Protein AF-A0A7W9L9S7-F1 (afdb_monomer)

pLDDT: mean 72.84, std 19.34, range [39.19, 97.5]

Organism: NCBI:txid882448

Secondary structure (DSSP, 8-state):
-EESS--S-PPP-TT---EE------TT--HHHHHHHHHHHHHHHHHHHHH--GGGS-GGGS------------------PPPS---TTSS--

Mean predicted aligned error: 15.6 Å

Solvent-accessible surface area (backbone atoms only — not comparable to full-atom values): 6632 Å² total; per-residue (Å²): 86,80,42,68,75,79,87,66,89,71,88,87,59,88,98,61,65,75,48,74,48,93,66,81,79,56,77,96,56,55,70,81,67,35,50,61,53,51,52,55,49,50,55,52,51,54,53,51,54,70,70,57,54,68,84,76,55,58,71,88,73,59,72,99,65,82,80,76,71,80,68,76,88,71,89,66,98,72,83,80,80,76,79,84,85,72,81,92,71,86,86,78,132

Structure (mmCIF, N/CA/C/O backbone):
data_AF-A0A7W9L9S7-F1
#
_entry.id   AF-A0A7W9L9S7-F1
#
loop_
_atom_site.group_PDB
_atom_site.id
_atom_site.type_symbol
_atom_site.label_atom_id
_atom_site.label_alt_id
_atom_site.label_comp_id
_atom_site.label_asym_id
_atom_site.label_entity_id
_atom_site.label_seq_id
_atom_site.pdbx_PDB_ins_code
_atom_site.Cartn_x
_atom_site.Cartn_y
_atom_site.Cartn_z
_atom_site.occupancy
_atom_site.B_iso_or_equiv
_atom_site.auth_seq_id
_atom_site.auth_comp_id
_atom_site.auth_asym_id
_atom_site.auth_atom_id
_atom_site.pdbx_PDB_model_num
ATOM 1 N N . MET A 1 1 ? 7.943 1.759 -5.714 1.00 84.75 1 MET A N 1
ATOM 2 C CA . MET A 1 1 ? 7.484 2.397 -4.472 1.00 84.75 1 MET A CA 1
ATOM 3 C C . MET A 1 1 ? 6.022 2.054 -4.325 1.00 84.75 1 MET A C 1
ATOM 5 O O . MET A 1 1 ? 5.289 2.240 -5.286 1.00 84.75 1 MET A O 1
ATOM 9 N N . ILE A 1 2 ? 5.646 1.498 -3.181 1.00 89.75 2 ILE A N 1
ATOM 10 C CA . ILE A 1 2 ? 4.245 1.302 -2.810 1.00 89.75 2 ILE A CA 1
ATOM 11 C C . ILE A 1 2 ? 3.919 2.397 -1.791 1.00 89.75 2 ILE A C 1
ATOM 13 O O . ILE A 1 2 ? 4.690 2.568 -0.844 1.00 89.75 2 ILE A O 1
ATOM 17 N N . THR A 1 3 ? 2.832 3.136 -1.985 1.00 86.44 3 THR A N 1
ATOM 18 C CA . THR A 1 3 ? 2.293 4.096 -1.012 1.00 86.44 3 THR A CA 1
ATOM 19 C C . THR A 1 3 ? 0.926 3.630 -0.527 1.00 86.44 3 THR A C 1
ATOM 21 O O . THR A 1 3 ? 0.233 2.894 -1.220 1.00 86.44 3 THR A O 1
ATOM 24 N N . MET A 1 4 ? 0.559 4.026 0.689 1.00 87.06 4 MET A N 1
ATOM 25 C CA . MET A 1 4 ? -0.760 3.773 1.282 1.00 87.06 4 MET A CA 1
ATOM 26 C C . MET A 1 4 ? -1.365 5.108 1.740 1.00 87.06 4 MET A C 1
ATOM 28 O O . MET A 1 4 ? -1.797 5.238 2.879 1.00 87.06 4 MET A O 1
ATOM 32 N N . GLY A 1 5 ? -1.284 6.139 0.886 1.00 70.94 5 GLY A N 1
ATOM 33 C CA . GLY A 1 5 ? -1.843 7.464 1.180 1.00 70.94 5 GLY A CA 1
ATOM 34 C C . GLY A 1 5 ? -1.005 8.389 2.075 1.00 70.94 5 GLY A C 1
ATOM 35 O O . GLY A 1 5 ? -1.576 9.150 2.846 1.00 70.94 5 GLY A O 1
ATOM 36 N N . CYS A 1 6 ? 0.334 8.394 1.980 1.00 64.56 6 CYS A N 1
ATOM 37 C CA . CYS A 1 6 ? 1.163 9.232 2.867 1.00 64.56 6 CYS A CA 1
ATOM 38 C C . CYS A 1 6 ? 1.054 10.753 2.631 1.00 64.56 6 CYS A C 1
ATOM 40 O O . CYS A 1 6 ? 1.668 11.505 3.376 1.00 64.56 6 CYS A O 1
ATOM 42 N N . GLY A 1 7 ? 0.317 11.218 1.611 1.00 60.09 7 GLY A N 1
ATOM 43 C CA . GLY A 1 7 ? 0.094 12.644 1.307 1.00 60.09 7 GLY A CA 1
ATOM 44 C C . GLY A 1 7 ? 1.338 13.442 0.878 1.00 60.09 7 GLY A C 1
ATOM 45 O O . GLY A 1 7 ? 1.205 14.476 0.228 1.00 60.09 7 GLY A O 1
ATOM 46 N N . ASP A 1 8 ? 2.536 12.952 1.188 1.00 62.66 8 ASP A N 1
ATOM 47 C CA . ASP A 1 8 ? 3.807 13.596 0.889 1.00 62.66 8 ASP A CA 1
ATOM 48 C C . ASP A 1 8 ? 4.290 13.303 -0.535 1.00 62.66 8 ASP A C 1
ATOM 50 O O . ASP A 1 8 ? 4.263 12.172 -1.031 1.00 62.66 8 ASP A O 1
ATOM 54 N N . ALA A 1 9 ? 4.807 14.343 -1.190 1.00 63.72 9 ALA A N 1
ATOM 55 C CA . ALA A 1 9 ? 5.399 14.245 -2.515 1.00 63.72 9 ALA A CA 1
ATOM 56 C C . ALA A 1 9 ? 6.763 13.536 -2.447 1.00 63.72 9 ALA A C 1
ATOM 58 O O . ALA A 1 9 ? 7.816 14.164 -2.325 1.00 63.72 9 ALA A O 1
ATOM 59 N N . CYS A 1 10 ? 6.756 12.208 -2.543 1.00 69.69 10 CYS A N 1
ATOM 60 C CA . CYS A 1 10 ? 7.981 11.446 -2.758 1.00 69.69 10 CYS A CA 1
ATOM 61 C C . CYS A 1 10 ? 8.592 11.754 -4.145 1.00 69.69 10 CYS A C 1
ATOM 63 O O . CYS A 1 10 ? 7.859 11.782 -5.138 1.00 69.69 10 CYS A O 1
ATOM 65 N N . PRO A 1 11 ? 9.926 11.924 -4.264 1.00 78.25 11 PRO A N 1
ATOM 66 C CA . PRO A 1 11 ? 10.587 12.133 -5.551 1.00 78.25 11 PRO A CA 1
ATOM 67 C C . PRO A 1 11 ? 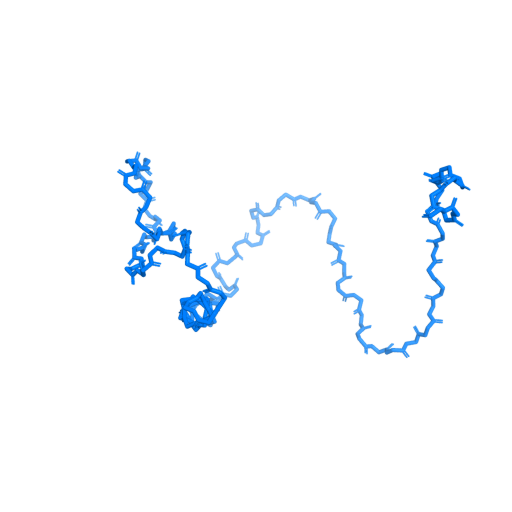10.302 10.998 -6.548 1.00 78.25 11 PRO A C 1
ATOM 69 O O . PRO A 1 11 ? 10.404 9.810 -6.219 1.00 78.25 11 PRO A O 1
ATOM 72 N N . ILE A 1 12 ? 9.980 11.364 -7.791 1.00 82.88 12 ILE A N 1
ATOM 73 C CA . ILE A 1 12 ? 9.738 10.402 -8.870 1.00 82.88 12 ILE A CA 1
ATOM 74 C C . ILE A 1 12 ? 11.062 10.028 -9.544 1.00 82.88 12 ILE A C 1
ATOM 76 O O . ILE A 1 12 ? 11.785 10.878 -10.059 1.00 82.88 12 ILE A O 1
ATOM 80 N N . PHE A 1 13 ? 11.356 8.730 -9.570 1.00 83.38 13 PHE A N 1
ATOM 81 C CA . PHE A 1 13 ? 12.536 8.128 -10.171 1.00 83.38 13 PHE A CA 1
ATOM 82 C C . PHE A 1 13 ? 12.141 7.395 -11.461 1.00 83.38 13 PHE A C 1
ATOM 84 O O . PHE A 1 13 ? 11.305 6.484 -11.421 1.00 83.38 13 PHE A O 1
ATOM 91 N N . PRO A 1 14 ? 12.751 7.730 -12.608 1.00 86.00 14 PRO A N 1
ATOM 92 C CA . PRO A 1 14 ? 12.431 7.086 -13.875 1.00 86.00 14 PRO A CA 1
ATOM 93 C C . PRO A 1 14 ? 12.762 5.584 -13.852 1.00 86.00 14 PRO A C 1
ATOM 95 O O . PRO A 1 14 ? 13.731 5.139 -13.234 1.00 86.00 14 PRO A O 1
ATOM 98 N N . GLY A 1 15 ? 11.926 4.785 -14.521 1.00 85.44 15 GLY A N 1
ATOM 99 C CA . GLY A 1 15 ? 12.084 3.326 -14.612 1.00 85.44 15 GLY A CA 1
ATOM 100 C C . GLY A 1 15 ? 11.716 2.549 -13.340 1.00 85.44 15 GLY A C 1
ATOM 101 O O . GLY A 1 15 ? 11.945 1.337 -13.271 1.00 85.44 15 GLY A O 1
ATOM 102 N N . LYS A 1 16 ? 11.154 3.214 -12.323 1.00 85.25 16 LYS A N 1
ATOM 103 C CA . LYS A 1 16 ? 10.606 2.564 -11.127 1.00 85.25 16 LYS A CA 1
ATOM 104 C C . LYS A 1 16 ? 9.092 2.403 -11.258 1.00 85.25 16 LYS A C 1
ATOM 106 O O . LYS A 1 16 ? 8.410 3.268 -11.792 1.00 85.25 16 LYS A O 1
ATOM 111 N N . ARG A 1 17 ? 8.576 1.283 -10.749 1.00 86.62 17 ARG A N 1
ATOM 112 C CA . ARG A 1 17 ? 7.135 1.037 -10.614 1.00 86.62 17 ARG A CA 1
ATOM 113 C C . ARG A 1 17 ? 6.625 1.759 -9.372 1.00 86.62 17 ARG A C 1
ATOM 115 O O . ARG A 1 17 ? 7.239 1.636 -8.307 1.00 86.62 17 ARG A O 1
ATOM 122 N N . TYR A 1 18 ? 5.534 2.497 -9.524 1.00 86.62 18 TYR A N 1
ATOM 123 C CA . TYR A 1 18 ? 4.832 3.200 -8.456 1.00 86.62 18 TYR A CA 1
ATOM 124 C C . TYR A 1 18 ? 3.426 2.625 -8.348 1.00 86.62 18 TYR A C 1
ATOM 126 O O . TYR A 1 18 ? 2.755 2.481 -9.367 1.00 86.62 18 TYR A O 1
ATOM 134 N N . GLU A 1 19 ? 3.005 2.281 -7.139 1.00 89.00 19 GLU A N 1
ATOM 135 C CA . GLU A 1 19 ? 1.63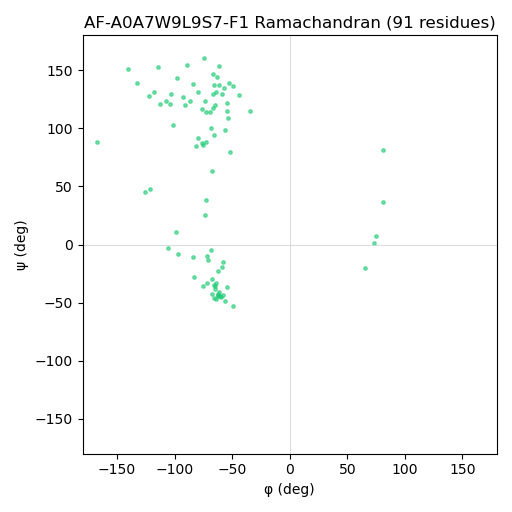5 1.862 -6.855 1.00 89.00 19 GLU A CA 1
ATOM 136 C C . GLU 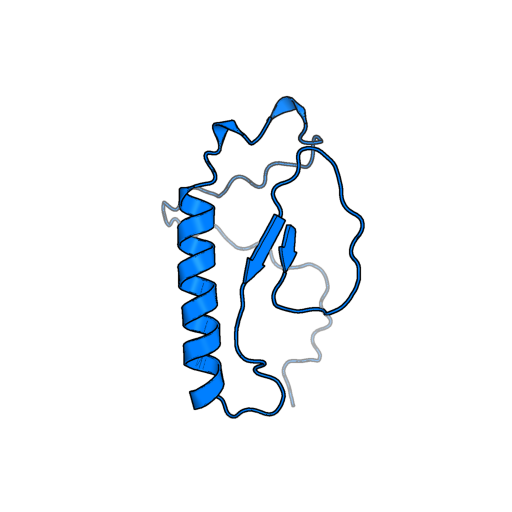A 1 19 ? 1.137 2.607 -5.630 1.00 89.00 19 GLU A C 1
ATOM 138 O O . GLU A 1 19 ? 1.873 2.743 -4.653 1.00 89.00 19 GLU A O 1
ATOM 143 N N . ASP A 1 20 ? -0.115 3.039 -5.689 1.00 87.75 20 ASP A N 1
ATOM 144 C CA . ASP A 1 20 ? -0.818 3.596 -4.547 1.00 87.75 20 ASP A CA 1
ATOM 145 C C . ASP A 1 20 ? -1.948 2.646 -4.158 1.00 87.75 20 ASP A C 1
ATOM 147 O O . ASP A 1 20 ? -2.803 2.289 -4.974 1.00 87.75 20 ASP A O 1
ATOM 151 N N . TRP A 1 21 ? -1.903 2.161 -2.924 1.00 91.31 21 TRP A N 1
ATOM 152 C CA . TRP A 1 21 ? -2.886 1.242 -2.380 1.00 91.31 21 TRP A CA 1
ATOM 153 C C . TRP A 1 21 ? -3.837 2.026 -1.487 1.00 91.31 21 TRP A C 1
ATOM 155 O O . TRP A 1 21 ? -3.517 2.345 -0.345 1.00 91.31 21 TRP A O 1
ATOM 165 N N . VAL A 1 22 ? -5.027 2.304 -2.016 1.00 87.94 22 VAL A N 1
ATOM 166 C CA . VAL A 1 22 ? -6.101 2.950 -1.259 1.00 87.94 22 VAL A CA 1
ATOM 167 C C . VAL A 1 22 ? -6.616 1.972 -0.201 1.00 87.94 22 VAL A C 1
ATOM 169 O O . VAL A 1 22 ? -7.158 0.913 -0.534 1.00 87.94 22 VAL A O 1
ATOM 172 N N . LEU A 1 23 ? -6.393 2.316 1.066 1.00 89.25 23 LEU A N 1
ATOM 173 C CA . LEU A 1 23 ? -6.763 1.556 2.257 1.00 89.25 23 LEU A CA 1
ATOM 174 C C . LEU A 1 23 ? -7.245 2.535 3.333 1.00 89.25 23 LEU A C 1
ATOM 176 O O . LEU A 1 23 ? -6.786 3.676 3.372 1.00 89.25 23 LEU A O 1
ATOM 180 N N . ASP A 1 24 ? -8.145 2.082 4.201 1.00 89.38 24 ASP A N 1
ATOM 181 C CA . ASP A 1 24 ? -8.583 2.874 5.351 1.00 89.38 24 ASP A CA 1
ATOM 182 C C . ASP A 1 24 ? -7.433 3.064 6.352 1.00 89.38 24 ASP A C 1
ATOM 184 O O . ASP A 1 24 ? -6.597 2.172 6.528 1.00 89.38 24 ASP A O 1
ATOM 188 N N . ASP A 1 25 ? -7.396 4.217 7.026 1.00 89.88 25 ASP A N 1
ATOM 189 C CA . ASP A 1 25 ? -6.373 4.520 8.030 1.00 89.88 25 ASP A CA 1
ATOM 190 C C . ASP A 1 25 ? -6.658 3.761 9.341 1.00 89.88 25 ASP A C 1
ATOM 192 O O . ASP A 1 25 ? -7.675 4.029 9.990 1.00 89.88 25 ASP A O 1
ATOM 196 N N . PRO A 1 26 ? -5.782 2.834 9.776 1.00 91.00 26 PRO A N 1
ATOM 197 C CA . PRO A 1 26 ? -5.978 2.083 11.013 1.00 91.00 26 PRO A CA 1
ATOM 198 C C . PRO A 1 26 ? -5.781 2.928 12.284 1.00 91.00 26 PRO A C 1
ATOM 200 O O . PRO A 1 26 ? -6.065 2.440 13.383 1.00 91.00 26 PRO A O 1
ATOM 203 N N . ALA A 1 27 ? -5.270 4.160 12.182 1.00 91.44 27 ALA A N 1
ATOM 204 C CA . ALA A 1 27 ? -4.980 5.000 13.336 1.00 91.44 27 ALA A CA 1
ATOM 205 C C . ALA A 1 27 ? -6.233 5.262 14.190 1.00 91.44 27 ALA A C 1
ATOM 207 O O . ALA A 1 27 ? -7.290 5.661 13.708 1.00 91.44 27 ALA A O 1
ATOM 208 N N . GLY A 1 28 ? -6.110 5.025 15.499 1.00 93.75 28 GLY A N 1
ATOM 209 C CA . GLY A 1 28 ? -7.201 5.227 16.458 1.00 93.75 28 GLY A CA 1
ATOM 210 C C . GLY A 1 28 ? -8.322 4.181 16.402 1.00 93.75 28 GLY A C 1
ATOM 211 O O . GLY A 1 28 ? -9.265 4.280 17.186 1.00 93.75 28 GLY A O 1
ATOM 212 N N . GLN A 1 29 ? -8.230 3.171 15.532 1.00 93.44 29 GLN A N 1
ATOM 213 C CA . GLN A 1 29 ? -9.232 2.113 15.428 1.00 93.44 29 GLN A CA 1
ATOM 214 C C . GLN A 1 29 ? -8.933 0.925 16.359 1.00 93.44 29 GLN A C 1
ATOM 216 O O . GLN A 1 29 ? -7.790 0.648 16.725 1.00 93.44 29 GLN A O 1
ATOM 221 N N . GLY A 1 30 ? -9.982 0.192 16.743 1.00 96.50 30 GLY A N 1
ATOM 222 C CA . GLY A 1 30 ? -9.857 -1.053 17.505 1.00 96.50 30 GLY A CA 1
ATOM 223 C C . GLY A 1 30 ? -9.357 -2.221 16.647 1.00 96.50 30 GLY A C 1
ATOM 224 O O . GLY A 1 30 ? -9.495 -2.218 15.426 1.00 96.50 30 GLY A O 1
ATOM 225 N N . VAL A 1 31 ? -8.825 -3.266 17.292 1.00 96.69 31 VAL A N 1
ATOM 226 C CA . VAL A 1 31 ? -8.192 -4.414 16.607 1.00 96.69 31 VAL A CA 1
ATOM 227 C C . VAL A 1 31 ? -9.092 -5.080 15.562 1.00 96.69 31 VAL A C 1
ATOM 229 O O . VAL A 1 31 ? -8.612 -5.460 14.498 1.00 96.69 31 VAL A O 1
ATOM 232 N N . GLU A 1 32 ? -10.395 -5.168 15.819 1.00 97.44 32 GLU A N 1
ATOM 233 C CA . GLU A 1 32 ? -11.346 -5.797 14.899 1.00 97.44 32 GLU A CA 1
ATOM 234 C C . GLU A 1 32 ? -11.519 -5.014 13.593 1.00 97.44 32 GLU A C 1
ATOM 236 O O . GLU A 1 32 ? -11.729 -5.618 12.547 1.00 97.44 32 GLU A O 1
ATOM 241 N N . ALA A 1 33 ? -11.344 -3.691 13.624 1.00 93.88 33 ALA A N 1
ATOM 242 C CA . ALA A 1 33 ? -11.362 -2.860 12.424 1.00 93.88 33 ALA A CA 1
ATOM 243 C C . ALA A 1 33 ? -9.999 -2.845 11.703 1.00 93.88 33 ALA A C 1
ATOM 245 O O . ALA A 1 33 ? -9.937 -2.757 10.481 1.00 93.88 33 ALA A O 1
ATOM 246 N N . VAL A 1 34 ? -8.897 -3.037 12.436 1.00 96.81 34 VAL A N 1
ATOM 247 C CA . VAL A 1 34 ? -7.541 -3.101 11.860 1.00 96.81 34 VAL A CA 1
ATOM 248 C C . VAL A 1 34 ? -7.264 -4.425 11.137 1.00 96.81 34 VAL A C 1
ATOM 250 O O . VAL A 1 34 ? -6.575 -4.438 10.116 1.00 96.81 34 VAL A O 1
ATOM 253 N N . ARG A 1 35 ? -7.789 -5.554 11.635 1.00 97.50 35 ARG A N 1
ATOM 254 C CA . ARG A 1 35 ? -7.613 -6.888 11.022 1.00 97.50 35 ARG A CA 1
ATOM 255 C C . ARG A 1 35 ? -7.921 -6.918 9.514 1.00 97.50 35 ARG A C 1
ATOM 257 O O . ARG A 1 35 ? -7.030 -7.325 8.772 1.00 97.50 35 ARG A O 1
ATOM 264 N N . PRO A 1 36 ? -9.088 -6.454 9.026 1.00 96.62 36 PRO A N 1
ATOM 265 C CA . PRO A 1 36 ? -9.381 -6.480 7.593 1.00 96.62 36 PRO A CA 1
ATOM 266 C C . PRO A 1 36 ? -8.436 -5.591 6.771 1.00 96.62 36 PRO A C 1
ATOM 268 O O . PRO A 1 36 ? -8.076 -5.966 5.656 1.00 96.62 36 PRO A O 1
ATOM 271 N N . ILE A 1 37 ? -7.974 -4.459 7.317 1.00 94.81 37 ILE A N 1
ATOM 272 C CA . ILE A 1 37 ? -6.993 -3.581 6.654 1.00 94.81 37 ILE A CA 1
ATOM 273 C C . ILE A 1 37 ? -5.661 -4.325 6.476 1.00 94.81 37 ILE A C 1
ATOM 275 O O . ILE A 1 37 ? -5.094 -4.358 5.383 1.00 94.81 37 ILE A O 1
ATOM 279 N N . ARG A 1 38 ? 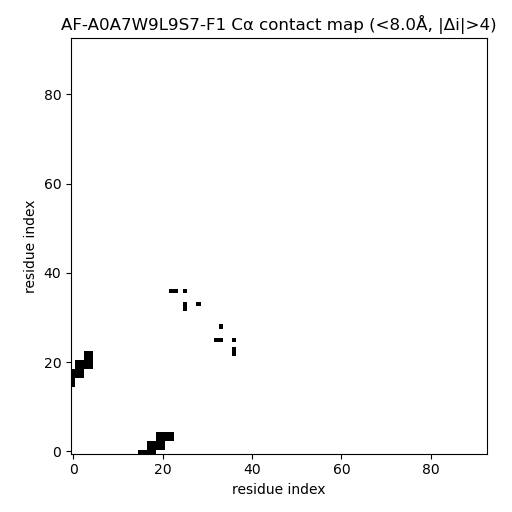-5.179 -4.989 7.534 1.00 96.00 38 ARG A N 1
ATOM 280 C CA . ARG A 1 38 ? -3.972 -5.826 7.483 1.00 96.00 38 ARG A CA 1
ATOM 281 C C . ARG A 1 38 ? -4.118 -6.963 6.471 1.00 96.00 38 ARG A C 1
ATOM 283 O O . ARG A 1 38 ? -3.196 -7.197 5.695 1.00 96.00 38 ARG A O 1
ATOM 290 N N . ASP A 1 39 ? -5.252 -7.652 6.463 1.00 97.19 39 ASP A N 1
ATOM 291 C CA . ASP A 1 39 ? -5.480 -8.795 5.571 1.00 97.19 39 ASP A CA 1
ATOM 292 C C . ASP A 1 39 ? -5.519 -8.344 4.097 1.00 97.19 39 ASP A C 1
ATOM 294 O O . ASP A 1 39 ? -4.990 -9.011 3.204 1.00 97.19 39 ASP A O 1
ATOM 298 N N . ALA A 1 40 ? -6.054 -7.148 3.842 1.00 95.19 40 ALA A N 1
ATOM 299 C CA . ALA A 1 40 ? -6.023 -6.508 2.534 1.00 95.19 40 ALA A CA 1
ATOM 300 C C . ALA A 1 40 ? -4.589 -6.164 2.076 1.00 95.19 40 ALA A C 1
ATOM 302 O O . ALA A 1 40 ? -4.275 -6.319 0.889 1.00 95.19 40 ALA A O 1
ATOM 303 N N . ILE A 1 41 ? -3.718 -5.722 2.991 1.00 95.00 41 ILE A N 1
ATOM 304 C CA . ILE A 1 41 ? -2.285 -5.504 2.725 1.00 95.00 41 ILE A CA 1
ATOM 305 C C . ILE A 1 41 ? -1.596 -6.838 2.436 1.00 95.00 41 ILE A C 1
ATOM 307 O O . ILE A 1 41 ? -0.865 -6.949 1.453 1.00 95.00 41 ILE A O 1
ATOM 311 N N . GLU A 1 42 ? -1.854 -7.865 3.248 1.00 97.25 42 GLU A N 1
ATOM 312 C CA . GLU A 1 42 ? -1.255 -9.190 3.087 1.00 97.25 42 GLU A CA 1
ATOM 313 C C . GLU A 1 42 ? -1.536 -9.766 1.696 1.00 97.25 42 GLU A C 1
ATOM 315 O O . GLU A 1 42 ? -0.610 -10.200 1.005 1.00 97.25 42 GLU A O 1
ATOM 320 N N . ALA A 1 43 ? -2.793 -9.723 1.250 1.00 96.81 43 ALA A N 1
ATOM 321 C CA . ALA A 1 43 ? -3.178 -10.216 -0.068 1.00 96.81 43 ALA A CA 1
ATOM 322 C C . ALA A 1 43 ? -2.411 -9.508 -1.201 1.00 96.81 43 ALA A C 1
ATOM 324 O O . ALA A 1 43 ? -1.906 -10.160 -2.119 1.00 96.81 43 ALA A O 1
ATOM 325 N N . ARG A 1 44 ? -2.268 -8.179 -1.115 1.00 95.75 44 ARG A N 1
ATOM 326 C CA . ARG A 1 44 ? -1.542 -7.373 -2.109 1.00 95.75 44 ARG A CA 1
ATOM 327 C C . ARG A 1 44 ? -0.045 -7.670 -2.105 1.00 95.75 44 ARG A C 1
ATOM 329 O O . ARG A 1 44 ? 0.542 -7.841 -3.169 1.00 95.75 44 ARG A O 1
ATOM 336 N N . VAL A 1 45 ? 0.567 -7.802 -0.927 1.00 95.19 45 VAL A N 1
ATOM 337 C CA . VAL A 1 45 ? 1.986 -8.171 -0.794 1.00 95.19 45 VAL A CA 1
ATOM 338 C C . VAL A 1 45 ? 2.248 -9.556 -1.378 1.00 95.19 45 VAL A C 1
ATOM 340 O O . VAL A 1 45 ? 3.216 -9.732 -2.113 1.00 95.19 45 VAL A O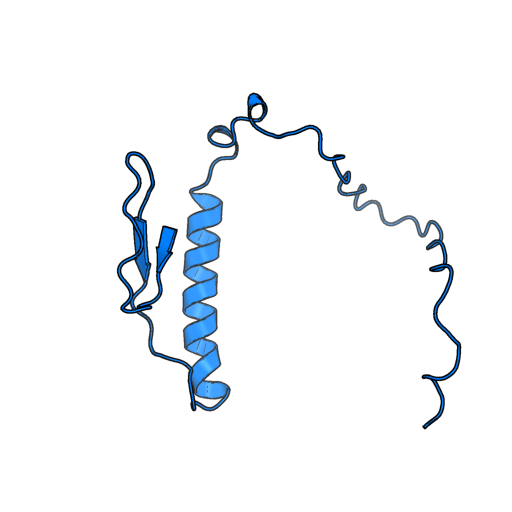 1
ATOM 343 N N . ARG A 1 46 ? 1.379 -10.537 -1.110 1.00 95.38 46 ARG A N 1
ATOM 344 C CA . ARG A 1 46 ? 1.506 -11.887 -1.682 1.00 95.38 46 ARG A CA 1
ATOM 345 C C . ARG A 1 46 ? 1.442 -11.863 -3.208 1.00 95.38 46 ARG A C 1
ATOM 347 O O . ARG A 1 46 ? 2.276 -12.494 -3.853 1.00 95.38 46 ARG A O 1
ATOM 354 N N . ALA A 1 47 ? 0.501 -11.109 -3.775 1.00 92.56 47 ALA A N 1
ATOM 355 C CA . ALA A 1 47 ? 0.405 -10.930 -5.221 1.00 92.56 47 ALA A CA 1
ATOM 356 C C . ALA A 1 47 ? 1.656 -10.247 -5.798 1.00 92.56 47 ALA A C 1
ATOM 358 O O . ALA A 1 47 ? 2.191 -10.697 -6.808 1.00 92.56 47 ALA A O 1
ATOM 359 N N . LEU A 1 48 ? 2.168 -9.211 -5.126 1.00 92.12 48 LEU A N 1
ATOM 360 C CA . LEU A 1 48 ? 3.386 -8.517 -5.538 1.00 92.12 48 LEU A CA 1
ATOM 361 C C . LEU A 1 48 ? 4.605 -9.447 -5.523 1.00 92.12 48 LEU A C 1
ATOM 363 O O . LEU A 1 48 ? 5.382 -9.447 -6.470 1.00 92.12 48 LEU A O 1
ATOM 367 N N . ILE A 1 49 ? 4.774 -10.262 -4.481 1.00 91.31 49 ILE A N 1
ATOM 368 C CA . ILE A 1 49 ? 5.873 -11.236 -4.405 1.00 91.31 49 ILE A CA 1
ATOM 369 C C . ILE A 1 49 ? 5.781 -12.249 -5.551 1.00 91.31 49 ILE A C 1
ATOM 371 O O . ILE A 1 49 ? 6.804 -12.581 -6.141 1.00 91.31 49 ILE A O 1
ATOM 375 N N . ALA A 1 50 ? 4.576 -12.713 -5.888 1.00 90.12 50 ALA A N 1
ATOM 376 C CA . ALA A 1 50 ? 4.375 -13.629 -7.008 1.00 90.12 50 ALA A CA 1
ATOM 377 C C . ALA A 1 50 ? 4.717 -12.989 -8.370 1.00 90.12 50 ALA A C 1
ATOM 379 O O . ALA A 1 50 ? 5.251 -13.669 -9.243 1.00 90.12 50 ALA A O 1
ATOM 380 N N . ASP A 1 51 ? 4.440 -11.693 -8.541 1.00 88.19 51 ASP A N 1
ATOM 381 C CA . ASP A 1 51 ? 4.788 -10.918 -9.745 1.00 88.19 51 ASP A CA 1
ATOM 382 C C . ASP A 1 51 ? 6.302 -10.646 -9.846 1.00 88.19 51 ASP A C 1
ATOM 384 O O . ASP A 1 51 ? 6.892 -10.610 -10.930 1.00 88.19 51 ASP A O 1
ATOM 388 N N . LEU A 1 52 ? 6.972 -10.482 -8.703 1.00 87.31 52 LEU A N 1
ATOM 389 C CA . LEU A 1 52 ? 8.409 -10.243 -8.632 1.00 87.31 52 LEU A CA 1
ATOM 390 C C . LEU A 1 52 ? 9.195 -11.532 -8.906 1.00 87.31 52 LEU A C 1
ATOM 392 O O . LEU A 1 52 ? 9.651 -12.233 -8.006 1.00 87.31 52 LEU A O 1
ATOM 396 N N . THR A 1 53 ? 9.428 -11.815 -10.187 1.00 73.25 53 THR A N 1
ATOM 397 C CA . THR A 1 53 ? 10.371 -12.859 -10.597 1.00 73.25 53 THR A CA 1
ATOM 398 C C . THR A 1 53 ? 11.797 -12.496 -10.159 1.00 73.25 53 THR A C 1
ATOM 400 O O . THR A 1 53 ? 12.300 -11.400 -10.427 1.00 73.25 53 THR A O 1
ATOM 403 N N . TRP A 1 54 ? 12.496 -13.441 -9.522 1.00 61.88 54 TRP A N 1
ATOM 404 C CA . TRP A 1 54 ? 13.902 -13.280 -9.114 1.00 61.88 54 TRP A CA 1
ATOM 405 C C . TRP A 1 54 ? 14.842 -12.977 -10.302 1.00 61.88 54 TRP A C 1
ATOM 407 O O . TRP A 1 54 ? 15.929 -12.451 -10.110 1.00 61.88 54 TRP A O 1
ATOM 417 N N . ALA A 1 55 ? 14.400 -13.197 -11.547 1.00 57.00 55 ALA A N 1
ATOM 418 C CA . ALA A 1 55 ? 15.119 -12.815 -12.767 1.00 57.00 55 ALA A CA 1
ATOM 419 C C . ALA A 1 55 ? 15.331 -11.294 -12.923 1.00 57.00 55 ALA A C 1
ATOM 421 O O . ALA A 1 55 ? 16.251 -10.867 -13.617 1.00 57.00 55 ALA A O 1
ATOM 422 N N . ARG A 1 56 ? 14.505 -10.460 -12.273 1.00 57.91 56 ARG A N 1
ATOM 423 C CA . ARG A 1 56 ? 14.706 -9.001 -12.213 1.00 57.91 56 ARG A CA 1
ATOM 424 C C . ARG A 1 56 ? 15.683 -8.588 -11.105 1.00 57.91 56 ARG A C 1
ATOM 426 O O . ARG A 1 56 ? 16.112 -7.433 -11.064 1.00 57.91 56 ARG A O 1
ATOM 433 N N . PHE A 1 57 ? 16.035 -9.516 -10.219 1.00 58.06 57 PHE A N 1
ATOM 434 C CA . PHE A 1 57 ? 17.087 -9.344 -9.233 1.00 58.06 57 PHE A CA 1
ATOM 435 C C . PHE A 1 57 ? 18.430 -9.564 -9.937 1.00 58.06 57 PHE A C 1
ATOM 437 O O . PHE A 1 57 ? 18.907 -10.684 -10.097 1.00 58.06 57 PHE A O 1
ATOM 444 N N . ASP A 1 58 ? 19.015 -8.477 -10.438 1.00 62.78 58 ASP A N 1
ATOM 445 C CA . A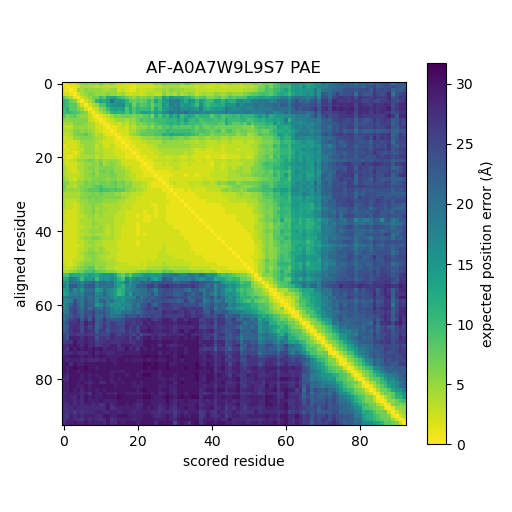SP A 1 58 ? 20.351 -8.503 -11.026 1.00 62.78 58 ASP A CA 1
ATOM 446 C C . ASP A 1 58 ? 21.376 -8.824 -9.930 1.00 62.78 58 ASP A C 1
ATOM 448 O O . ASP A 1 58 ? 21.838 -7.941 -9.204 1.00 62.78 58 ASP A O 1
ATOM 452 N N . ALA A 1 59 ? 21.711 -10.108 -9.792 1.00 59.34 59 ALA A N 1
ATOM 453 C CA . ALA A 1 59 ? 22.666 -10.591 -8.803 1.00 59.34 59 ALA A CA 1
ATOM 454 C C . ALA A 1 59 ? 24.058 -9.954 -8.955 1.00 59.34 59 ALA A C 1
ATOM 456 O O . ALA A 1 59 ? 24.811 -9.919 -7.987 1.00 59.34 59 ALA A O 1
ATOM 457 N N . SER A 1 60 ? 24.378 -9.376 -10.122 1.00 61.66 60 SER A N 1
ATOM 458 C CA . SER A 1 60 ? 25.628 -8.637 -10.330 1.00 61.66 60 SER A CA 1
ATOM 459 C C . SER A 1 60 ? 25.672 -7.286 -9.600 1.00 61.66 60 SER A C 1
ATOM 461 O O . SER A 1 60 ? 26.740 -6.690 -9.473 1.00 61.66 60 SER A O 1
ATOM 463 N N . LYS A 1 61 ? 24.526 -6.793 -9.106 1.00 60.34 61 LYS A N 1
ATOM 464 C CA . LYS A 1 61 ? 24.391 -5.513 -8.385 1.00 60.34 61 LYS A CA 1
ATOM 465 C C . LYS A 1 61 ? 24.415 -5.669 -6.867 1.00 60.34 61 LYS A C 1
ATOM 467 O O . LYS A 1 61 ? 24.417 -4.655 -6.168 1.00 60.34 61 LYS A O 1
ATOM 472 N N . LEU A 1 62 ? 24.378 -6.895 -6.347 1.00 61.78 62 LEU A N 1
ATOM 473 C CA . LEU A 1 62 ? 24.451 -7.126 -4.910 1.00 61.78 62 LEU A CA 1
ATOM 474 C C . LEU A 1 62 ? 25.897 -6.880 -4.447 1.00 61.78 62 LEU A C 1
ATOM 476 O O . LEU A 1 62 ? 26.810 -7.509 -4.980 1.00 61.78 62 LEU A O 1
ATOM 480 N N . PRO A 1 63 ? 26.142 -5.975 -3.478 1.00 60.97 63 PRO A N 1
ATOM 481 C CA . PRO A 1 63 ? 27.453 -5.895 -2.846 1.00 60.97 63 PRO A CA 1
ATOM 482 C C . PRO A 1 63 ? 27.746 -7.226 -2.150 1.00 60.97 63 PRO A C 1
ATOM 484 O O . PRO A 1 63 ? 26.807 -7.908 -1.742 1.00 60.97 63 PRO A O 1
ATOM 487 N N . ASP A 1 64 ? 29.022 -7.574 -1.983 1.00 66.94 64 ASP A N 1
ATOM 488 C CA . ASP A 1 64 ? 29.489 -8.774 -1.271 1.00 66.94 64 ASP A CA 1
ATOM 489 C C . ASP A 1 64 ? 29.187 -8.678 0.241 1.00 66.94 64 ASP A C 1
ATOM 491 O O . ASP A 1 64 ? 30.064 -8.559 1.094 1.00 66.94 64 ASP A O 1
ATOM 495 N N . HIS A 1 65 ? 27.905 -8.613 0.597 1.00 62.09 65 HIS A N 1
ATOM 496 C CA . HIS A 1 65 ? 27.440 -8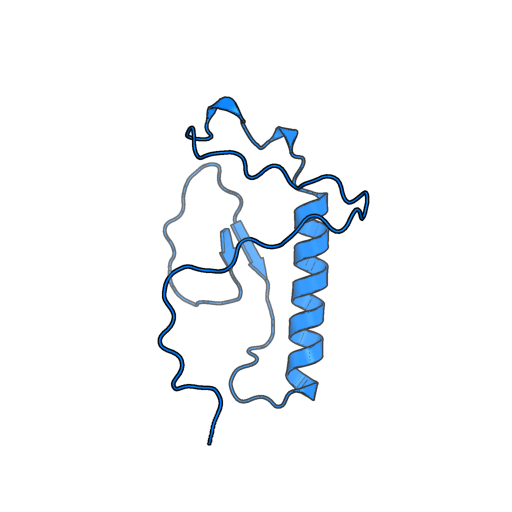.797 1.957 1.00 62.09 65 HIS A CA 1
ATOM 497 C C . HIS A 1 65 ? 27.136 -10.280 2.105 1.00 62.09 65 HIS A C 1
ATOM 499 O O . HIS A 1 65 ? 26.330 -10.837 1.364 1.00 62.09 65 HIS A O 1
ATOM 505 N N . ARG A 1 66 ? 27.844 -10.914 3.046 1.00 57.97 66 ARG A N 1
ATOM 506 C CA . ARG A 1 66 ? 27.761 -12.340 3.370 1.00 57.97 66 ARG A CA 1
ATOM 507 C C . ARG A 1 66 ? 26.342 -12.873 3.196 1.00 57.97 66 ARG A C 1
ATOM 509 O O . ARG A 1 66 ? 25.442 -12.509 3.952 1.00 57.97 66 ARG A O 1
ATOM 516 N N . HIS A 1 67 ? 26.180 -13.784 2.243 1.00 54.59 67 HIS A N 1
ATOM 517 C CA . HIS A 1 67 ? 25.016 -14.648 2.171 1.00 54.59 67 HIS A CA 1
ATOM 518 C C . HIS A 1 67 ? 24.866 -15.358 3.522 1.00 54.59 67 HIS A C 1
ATOM 520 O O . HIS A 1 67 ? 25.664 -16.230 3.867 1.00 54.59 67 HIS A O 1
ATOM 526 N N . VAL A 1 68 ? 23.847 -14.991 4.300 1.00 53.56 68 VAL A N 1
ATOM 527 C CA . VAL A 1 68 ? 23.320 -15.902 5.315 1.00 53.56 68 VAL A CA 1
ATOM 528 C C . VAL A 1 68 ? 22.670 -17.015 4.513 1.00 53.56 68 VAL A C 1
ATOM 530 O O . VAL A 1 68 ? 21.592 -16.832 3.948 1.00 53.56 68 VAL A O 1
ATOM 533 N N . ALA A 1 69 ? 23.371 -18.139 4.378 1.00 49.69 69 ALA A N 1
ATOM 534 C CA . ALA A 1 69 ? 22.760 -19.352 3.875 1.00 49.69 69 ALA A CA 1
ATOM 535 C C . ALA A 1 69 ? 21.537 -19.614 4.758 1.00 49.69 69 ALA A C 1
ATOM 537 O O . ALA A 1 69 ? 21.681 -19.811 5.966 1.00 49.69 69 ALA A O 1
ATOM 538 N N . LEU A 1 70 ? 20.338 -19.554 4.174 1.00 51.84 70 LEU A N 1
ATOM 539 C CA . LEU A 1 70 ? 19.162 -20.173 4.768 1.00 51.84 70 LEU A CA 1
ATOM 540 C C . LEU A 1 70 ? 19.550 -21.638 4.960 1.00 51.84 70 LEU A C 1
ATOM 542 O O . LEU A 1 70 ? 19.623 -22.393 3.992 1.00 51.84 70 LEU A O 1
ATOM 546 N N . GLY A 1 71 ? 19.946 -21.982 6.186 1.00 40.38 71 GLY A N 1
ATOM 547 C CA . GLY A 1 71 ? 20.331 -23.335 6.542 1.00 40.38 71 GLY A CA 1
ATOM 548 C C . GLY A 1 71 ? 19.219 -24.282 6.122 1.00 40.38 71 GLY A C 1
ATOM 549 O O . GLY A 1 71 ? 18.039 -23.950 6.259 1.00 40.38 71 GLY A O 1
ATOM 550 N N . SER A 1 72 ? 19.613 -25.429 5.568 1.00 49.06 72 SER A N 1
ATOM 551 C CA . SER A 1 72 ? 18.693 -26.506 5.222 1.00 49.06 72 SER A CA 1
ATOM 552 C C . SER A 1 72 ? 17.708 -26.725 6.368 1.00 49.06 72 SER A C 1
ATOM 554 O O . SER A 1 72 ? 18.129 -26.892 7.513 1.00 49.06 72 SER A O 1
ATOM 556 N N . LEU A 1 73 ? 16.406 -26.737 6.079 1.00 53.03 73 LEU A N 1
ATOM 557 C CA . LEU A 1 73 ? 15.359 -27.049 7.060 1.00 53.03 73 LEU A CA 1
ATOM 558 C C . LEU A 1 73 ? 15.317 -28.555 7.397 1.00 53.03 73 LEU A C 1
ATOM 560 O O . LEU A 1 73 ? 14.284 -29.073 7.816 1.00 53.03 73 LEU A O 1
ATOM 564 N N . ASP A 1 74 ? 16.434 -29.265 7.239 1.00 52.69 74 ASP A N 1
ATOM 565 C CA . ASP A 1 74 ? 16.594 -30.647 7.671 1.00 52.69 74 ASP A CA 1
ATOM 566 C C . ASP A 1 74 ? 16.917 -30.621 9.167 1.00 52.69 74 ASP A C 1
ATOM 568 O O . ASP A 1 74 ? 18.078 -30.571 9.578 1.00 52.69 74 ASP A O 1
ATOM 572 N N . GLY A 1 75 ? 15.856 -30.549 9.975 1.00 46.84 75 GLY A N 1
ATOM 573 C CA . GLY A 1 75 ? 15.865 -30.327 11.422 1.00 46.84 75 GLY A CA 1
ATOM 574 C C . GLY A 1 75 ? 16.768 -31.264 12.229 1.00 46.84 75 GLY A C 1
ATOM 575 O O . GLY A 1 75 ? 16.299 -32.180 12.898 1.00 46.84 75 GLY A O 1
ATOM 576 N N . THR A 1 76 ? 18.064 -30.966 12.242 1.00 46.72 76 THR A N 1
ATOM 577 C CA . THR A 1 76 ? 19.055 -31.562 13.136 1.00 46.72 76 THR A CA 1
ATOM 578 C C . THR A 1 76 ? 19.374 -30.525 14.216 1.00 46.72 76 THR A C 1
ATOM 580 O O . THR A 1 76 ? 19.797 -29.420 13.871 1.00 46.72 76 THR A O 1
ATOM 583 N N . PRO A 1 77 ? 19.165 -30.808 15.516 1.00 42.84 77 PRO A N 1
ATOM 584 C CA . PRO A 1 77 ? 19.398 -29.830 16.572 1.00 42.84 77 PRO A CA 1
ATOM 585 C C . PRO A 1 77 ? 20.907 -29.705 16.833 1.00 42.84 77 PRO A C 1
ATOM 587 O O . PRO A 1 77 ? 21.474 -30.405 17.668 1.00 42.84 77 PRO A O 1
ATOM 590 N N . GLY A 1 78 ? 21.568 -28.830 16.075 1.00 39.19 78 GLY A N 1
ATOM 591 C CA . GLY A 1 78 ? 22.943 -28.385 16.304 1.00 39.19 78 GLY A CA 1
ATOM 592 C C . GLY A 1 78 ? 22.947 -27.110 17.146 1.00 39.19 78 GLY A C 1
ATOM 593 O O . GLY A 1 78 ? 22.239 -26.162 16.825 1.00 39.19 78 GLY A O 1
ATOM 594 N N . GLY A 1 79 ? 23.701 -27.130 18.246 1.00 41.28 79 GLY A N 1
ATOM 595 C CA . GLY A 1 79 ? 23.660 -26.167 19.347 1.00 41.28 79 GLY A CA 1
ATOM 596 C C . GLY A 1 79 ? 23.710 -24.690 18.952 1.00 41.28 79 GLY A C 1
ATOM 597 O O . GLY A 1 79 ? 24.514 -24.261 18.130 1.00 41.28 79 GLY A O 1
ATOM 598 N N . VAL A 1 80 ? 22.854 -23.910 19.611 1.00 49.78 80 VAL A N 1
ATOM 599 C CA . VAL A 1 80 ? 22.896 -22.450 19.593 1.00 49.78 80 VAL A CA 1
ATOM 600 C C . VAL A 1 80 ? 24.089 -21.976 20.422 1.00 49.78 80 VAL A C 1
ATOM 602 O O . VAL A 1 80 ? 24.144 -22.173 21.637 1.00 49.78 80 VAL A O 1
ATOM 605 N N . ASP A 1 81 ? 25.059 -21.362 19.753 1.00 48.75 81 ASP A N 1
ATOM 606 C CA . ASP A 1 81 ? 26.097 -20.569 20.397 1.00 48.75 81 ASP A CA 1
ATOM 607 C C . ASP A 1 81 ? 25.443 -19.488 21.270 1.00 48.75 81 ASP A C 1
ATOM 609 O O . ASP A 1 81 ? 24.651 -18.662 20.809 1.00 48.75 81 ASP A O 1
ATOM 613 N N . ALA A 1 82 ? 25.770 -19.513 22.560 1.00 46.16 82 ALA A N 1
ATOM 614 C CA . ALA A 1 82 ? 25.312 -18.536 23.533 1.00 46.16 82 ALA A CA 1
ATOM 615 C C . ALA A 1 82 ? 25.810 -17.120 23.169 1.00 46.16 82 ALA A C 1
ATOM 617 O O . ALA A 1 82 ? 26.994 -16.951 22.849 1.00 46.16 82 ALA A O 1
ATOM 618 N N . PRO A 1 83 ? 24.976 -16.069 23.277 1.00 44.44 83 PRO A N 1
ATOM 619 C CA . PRO A 1 83 ? 2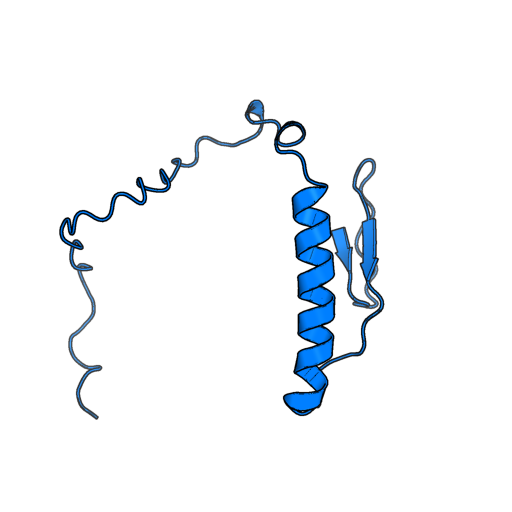5.452 -14.702 23.117 1.00 44.44 83 PRO A CA 1
ATOM 620 C C . PRO A 1 83 ? 26.408 -14.343 24.265 1.00 44.44 83 PRO A C 1
ATOM 622 O O . PRO A 1 83 ? 26.028 -14.316 25.439 1.00 44.44 83 PRO A O 1
ATOM 625 N N . ARG A 1 84 ? 27.671 -14.048 23.926 1.00 58.75 84 ARG A N 1
ATOM 626 C CA . ARG A 1 84 ? 28.619 -13.420 24.855 1.00 58.75 84 ARG A CA 1
ATOM 627 C C . ARG A 1 84 ? 28.113 -12.015 25.185 1.00 58.75 84 ARG A C 1
ATOM 629 O O . ARG A 1 84 ? 28.027 -11.172 24.298 1.00 58.75 84 ARG A O 1
ATOM 63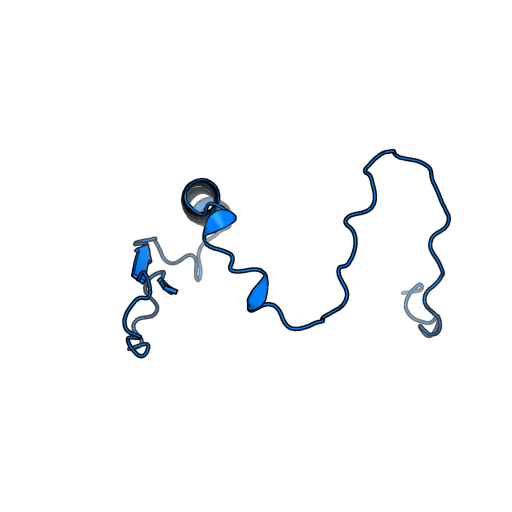6 N N . HIS A 1 85 ? 27.863 -11.798 26.475 1.00 52.72 85 HIS A N 1
ATOM 637 C CA . HIS A 1 85 ? 27.531 -10.533 27.142 1.00 52.72 85 HIS A CA 1
ATOM 638 C C . HIS A 1 85 ? 26.069 -10.066 27.055 1.00 52.72 85 HIS A C 1
ATOM 640 O O . HIS A 1 85 ? 25.732 -9.125 26.345 1.00 52.72 85 HIS A O 1
ATOM 646 N N . ALA A 1 86 ? 25.232 -10.634 27.925 1.00 45.47 86 ALA A N 1
ATOM 647 C CA . ALA A 1 86 ? 24.115 -9.913 28.535 1.00 45.47 86 ALA A CA 1
ATOM 648 C C . ALA A 1 86 ? 24.284 -9.975 30.069 1.00 45.47 86 ALA A C 1
ATOM 650 O O . ALA A 1 86 ? 24.495 -11.070 30.595 1.00 45.47 86 ALA A O 1
ATOM 651 N N . PRO A 1 87 ? 24.257 -8.847 30.807 1.00 48.72 87 PRO A N 1
ATOM 652 C CA . PRO A 1 87 ? 24.325 -8.873 32.265 1.00 48.72 87 PRO A CA 1
ATOM 653 C C . PRO A 1 87 ? 23.060 -9.519 32.853 1.00 48.72 87 PRO A C 1
ATOM 655 O O . PRO A 1 87 ? 21.933 -9.159 32.513 1.00 48.72 87 PRO A O 1
ATOM 658 N N . THR A 1 88 ? 23.264 -10.489 33.743 1.00 60.28 88 THR A N 1
ATOM 659 C CA . THR A 1 88 ? 22.275 -11.424 34.309 1.00 60.28 88 THR A CA 1
ATOM 660 C C . THR A 1 88 ? 21.298 -10.802 35.324 1.00 60.28 88 THR A C 1
ATOM 662 O O . THR A 1 88 ? 20.964 -11.435 36.321 1.00 60.28 88 THR A O 1
ATOM 665 N N . SER A 1 89 ? 20.827 -9.569 35.119 1.00 56.41 89 SER A N 1
ATOM 666 C CA . SER A 1 89 ? 19.937 -8.882 36.076 1.00 56.41 89 SER A CA 1
ATOM 667 C C . SER A 1 89 ? 18.466 -8.779 35.653 1.00 56.41 89 SER A C 1
ATOM 669 O O . SER A 1 89 ? 17.660 -8.306 36.442 1.00 56.41 89 SER A O 1
ATOM 671 N N . TRP A 1 90 ? 18.077 -9.240 34.459 1.00 53.59 90 TRP A N 1
ATOM 672 C CA . TRP A 1 90 ? 16.703 -9.071 33.941 1.00 53.59 90 TRP A CA 1
ATOM 673 C C . TRP A 1 90 ? 15.776 -10.294 34.101 1.00 53.59 90 TRP A C 1
ATOM 675 O O . TRP A 1 90 ? 14.683 -10.307 33.549 1.00 53.59 90 TRP A O 1
ATOM 685 N N . LEU A 1 91 ? 16.168 -11.316 34.874 1.00 54.81 91 LEU A N 1
ATOM 686 C CA . LEU A 1 91 ? 15.330 -12.495 35.179 1.00 54.81 91 LEU A CA 1
ATOM 687 C C . LEU A 1 91 ? 15.090 -12.675 36.688 1.00 54.81 91 LEU A C 1
ATOM 689 O O . LEU A 1 91 ? 15.251 -13.772 37.222 1.00 54.81 91 LEU A O 1
ATOM 693 N N . ARG A 1 92 ? 14.717 -11.591 37.380 1.00 46.94 92 ARG A N 1
ATOM 694 C CA . ARG A 1 92 ? 14.029 -11.609 38.688 1.00 46.94 92 ARG A CA 1
ATOM 695 C C . ARG A 1 92 ? 13.494 -10.209 39.030 1.00 46.94 92 ARG A C 1
ATOM 697 O O . ARG A 1 92 ? 14.195 -9.436 39.674 1.00 46.94 92 ARG A O 1
ATOM 704 N N . ALA A 1 93 ? 12.275 -9.912 38.585 1.00 39.78 93 ALA A N 1
ATOM 705 C CA . ALA A 1 93 ? 11.266 -9.055 39.226 1.00 39.78 93 ALA A CA 1
ATOM 706 C C . ALA A 1 93 ? 10.009 -9.056 38.350 1.00 39.78 93 ALA A C 1
ATOM 708 O O . ALA A 1 93 ? 10.165 -8.826 37.131 1.00 39.78 93 ALA A O 1
#

InterPro domains:
  IPR036196 Phosphotyrosine protein phosphatase I superfamily [SSF52788] (2-49)

Sequence (93 aa):
MITMGCGDACPIFPGKRYEDWVLDDPAGQGVEAVRPIRDAIEARVRALIADLTWARFDASKLPDHRHVALGSLDGTPGGVDAPRHAPTSWLRA

Nearest PDB structures (foldseek):
  1y1l-assembly1_A  TM=6.856E-01  e=8.470E-01  Archaeoglobus fulgidus DSM 4304

Foldseek 3Di:
DEAAPPVDDDDDDPPDDYYYDDADDCPPPDPVVVVVRVVVVVVVVVVVVVVDDCVVVPPVPDDPDDPPPPPPPPDDDDDDDDDPDDPPPPPDD

Radius of gyration: 21.09 Å; Cα contacts (8 Å, |Δi|>4): 26; chains: 1; bounding box: 41×46×54 Å